Protein AF-A0A914NX41-F1 (afdb_monomer_lite)

pLDDT: mean 85.96, std 14.63, range [36.44, 96.38]

Organism: Meloidogyne incognita (NCBI:txid6306)

Radius of gyration: 15.87 Å; chains: 1; bounding box: 48×32×38 Å

Secondary structure (DSSP, 8-state):
-EEEEE--SSTT-EEEEEE--STTEEEEEEETTEEEEEEEEEEEE-TTSPEEEEEEEEEE-TTHHHHHHHHHHHHHHH------S---

Sequence (88 aa):
MHIFHKVDITEGIVCSSMRHSLASILKVTSKRRFPEFLTFKFGYELPTGETHVSHVHYFILPKAGECAKAVKMAILALKPCAFDRNQS

Foldseek 3Di:
DWDWDDPDPPPDDIDGPDDADLLQFPDWDADPVQRQKIKTWGFDADPVRDTDTDDIDIGRHDPSVVVVVVSVVVSVVVVVDDPDDDDD

Structure (mmCIF, N/CA/C/O backbone):
data_AF-A0A914NX41-F1
#
_entry.id   AF-A0A914NX41-F1
#
loop_
_atom_site.group_PDB
_atom_site.id
_atom_site.type_symbol
_atom_site.label_atom_id
_atom_site.label_alt_id
_atom_site.label_comp_id
_atom_site.label_asym_id
_atom_site.label_entity_id
_atom_site.label_seq_id
_atom_site.pdbx_PDB_ins_code
_atom_site.Cartn_x
_atom_site.Cartn_y
_atom_site.Cartn_z
_atom_site.occupancy
_atom_site.B_iso_or_equiv
_atom_site.auth_seq_id
_atom_site.auth_comp_id
_atom_site.auth_asym_id
_atom_site.auth_atom_id
_atom_site.pdbx_PDB_model_num
ATOM 1 N N . MET A 1 1 ? 2.602 -4.746 3.840 1.00 89.94 1 MET A N 1
ATOM 2 C CA . MET A 1 1 ? 3.266 -4.169 2.655 1.00 89.94 1 MET A CA 1
ATOM 3 C C . MET A 1 1 ? 4.710 -4.633 2.630 1.00 89.94 1 MET A C 1
ATOM 5 O O . MET A 1 1 ? 5.453 -4.341 3.560 1.00 89.94 1 MET A O 1
ATOM 9 N N . HIS A 1 2 ? 5.077 -5.391 1.602 1.00 92.25 2 HIS A N 1
ATOM 10 C CA . HIS A 1 2 ? 6.443 -5.867 1.400 1.00 92.25 2 HIS A CA 1
ATOM 11 C C . HIS A 1 2 ? 7.126 -4.974 0.372 1.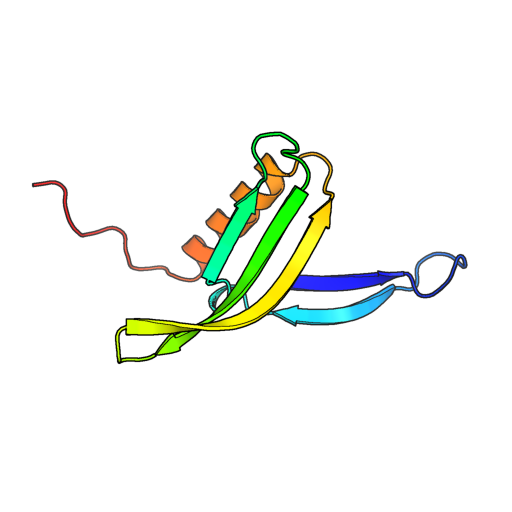00 92.25 2 HIS A C 1
ATOM 13 O O . HIS A 1 2 ? 6.515 -4.628 -0.639 1.00 92.25 2 HIS A O 1
ATOM 19 N N . ILE A 1 3 ? 8.368 -4.597 0.650 1.00 92.50 3 ILE A N 1
ATOM 20 C CA . ILE A 1 3 ? 9.216 -3.850 -0.271 1.00 92.50 3 ILE A CA 1
ATOM 21 C C . ILE A 1 3 ? 10.321 -4.806 -0.698 1.00 92.50 3 ILE A C 1
ATOM 23 O O . ILE A 1 3 ? 11.006 -5.390 0.145 1.00 92.50 3 ILE A O 1
ATOM 27 N N . PHE A 1 4 ? 10.452 -4.991 -2.006 1.00 92.19 4 PHE A N 1
ATOM 28 C CA . PHE A 1 4 ? 11.455 -5.856 -2.603 1.00 92.19 4 PHE A CA 1
ATOM 29 C C . PHE A 1 4 ? 12.406 -5.015 -3.447 1.00 92.19 4 PHE A C 1
ATOM 31 O O . PHE A 1 4 ? 11.964 -4.142 -4.193 1.00 92.19 4 PHE A O 1
ATOM 38 N N . HIS A 1 5 ? 13.702 -5.293 -3.341 1.00 90.38 5 HIS A N 1
ATOM 39 C CA . HIS A 1 5 ? 14.710 -4.748 -4.242 1.00 90.38 5 HIS A CA 1
ATOM 40 C C . HIS A 1 5 ? 15.234 -5.866 -5.138 1.00 90.38 5 HIS A C 1
ATOM 42 O O . HIS A 1 5 ? 15.455 -6.992 -4.686 1.00 90.38 5 HIS A O 1
ATOM 48 N N . LYS A 1 6 ? 15.421 -5.550 -6.419 1.00 88.12 6 LYS A N 1
ATOM 49 C CA . LYS A 1 6 ? 16.103 -6.433 -7.366 1.00 88.12 6 LYS A CA 1
ATOM 50 C C . LYS A 1 6 ? 17.574 -6.523 -6.955 1.00 88.12 6 LYS A C 1
ATOM 52 O O . LYS A 1 6 ? 18.175 -5.485 -6.690 1.00 88.12 6 LYS A O 1
ATOM 57 N N . VAL A 1 7 ? 18.112 -7.739 -6.852 1.00 80.75 7 VAL A N 1
ATOM 58 C CA . VAL A 1 7 ? 19.474 -7.955 -6.3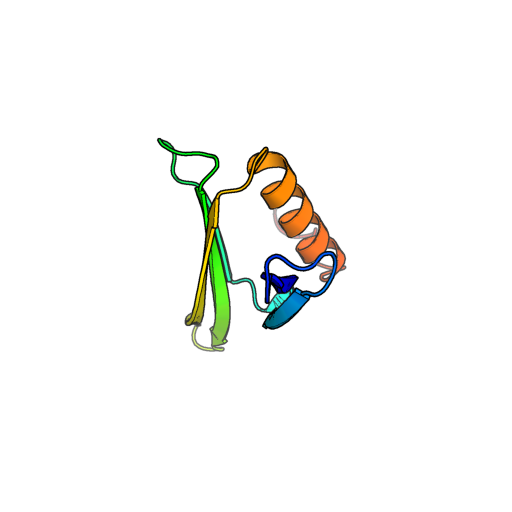27 1.00 80.75 7 VAL A CA 1
ATOM 59 C C . VAL A 1 7 ? 20.529 -8.095 -7.408 1.00 80.75 7 VAL A C 1
ATOM 61 O O . VAL A 1 7 ? 21.661 -7.739 -7.140 1.00 80.75 7 VAL A O 1
ATOM 64 N N . ASP A 1 8 ? 20.164 -8.456 -8.635 1.00 79.00 8 ASP A N 1
ATOM 65 C CA . ASP A 1 8 ? 21.070 -8.420 -9.785 1.00 79.00 8 ASP A CA 1
ATOM 66 C C . ASP A 1 8 ? 20.284 -8.392 -11.095 1.00 79.00 8 ASP A C 1
ATOM 68 O O . ASP A 1 8 ? 19.064 -8.564 -11.107 1.00 79.00 8 ASP A O 1
ATOM 72 N N . ILE A 1 9 ? 20.978 -8.164 -12.214 1.00 65.44 9 ILE A N 1
ATOM 73 C CA . ILE A 1 9 ? 20.394 -8.199 -13.565 1.00 65.44 9 ILE A CA 1
ATOM 74 C C . ILE A 1 9 ? 19.910 -9.617 -13.919 1.00 65.44 9 ILE A C 1
ATOM 76 O O . ILE A 1 9 ? 18.926 -9.737 -14.650 1.00 65.44 9 ILE A O 1
ATOM 80 N N . THR A 1 10 ? 20.540 -10.654 -13.355 1.00 67.56 10 THR A N 1
ATOM 81 C CA . THR A 1 10 ? 20.192 -12.069 -13.538 1.00 67.56 10 THR A CA 1
ATOM 82 C C . THR A 1 10 ? 18.759 -12.338 -13.076 1.00 67.56 10 THR A C 1
ATOM 84 O O . THR A 1 10 ? 18.344 -11.949 -1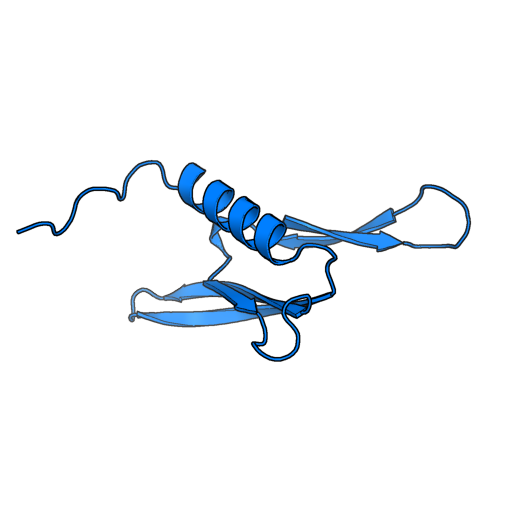1.984 1.00 67.56 10 THR A O 1
ATOM 87 N N . GLU A 1 11 ? 17.967 -12.934 -13.961 1.00 74.38 11 GLU A N 1
ATOM 88 C CA . GLU A 1 11 ? 16.511 -12.834 -13.919 1.00 74.38 11 GLU A CA 1
ATOM 89 C C . GLU A 1 11 ? 15.873 -13.534 -12.706 1.00 74.38 11 GLU A C 1
ATOM 91 O O . GLU A 1 11 ? 16.160 -14.685 -12.392 1.00 74.38 11 GLU A O 1
ATOM 96 N N . GLY A 1 12 ? 14.947 -12.827 -12.047 1.00 77.19 12 GLY A N 1
ATOM 97 C CA . GLY A 1 12 ? 13.952 -13.421 -11.146 1.00 77.19 12 GLY A CA 1
ATOM 98 C C . GLY A 1 12 ? 14.244 -13.373 -9.644 1.00 77.19 12 GLY A C 1
ATOM 99 O O . GLY A 1 12 ? 13.330 -13.638 -8.864 1.00 77.19 12 GLY A O 1
ATOM 100 N N . ILE A 1 13 ? 15.449 -12.996 -9.203 1.00 83.69 13 ILE A N 1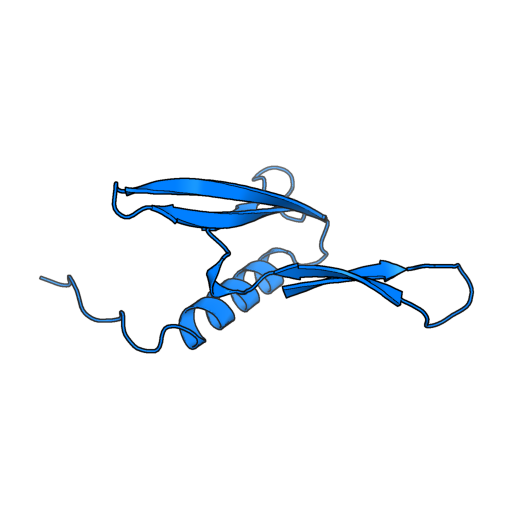
ATOM 101 C CA . ILE A 1 13 ? 15.766 -12.931 -7.766 1.00 83.69 13 ILE A CA 1
ATOM 102 C C . ILE A 1 13 ? 15.520 -11.520 -7.214 1.00 83.69 13 ILE A C 1
ATOM 104 O O . ILE A 1 13 ? 16.099 -10.527 -7.662 1.00 83.69 13 ILE A O 1
ATOM 108 N N . VAL A 1 14 ? 14.666 -11.437 -6.191 1.00 87.75 14 VAL A N 1
ATOM 109 C CA . VAL A 1 14 ? 14.400 -10.212 -5.429 1.00 87.75 14 VAL A CA 1
ATOM 110 C C . VAL A 1 14 ? 14.623 -10.460 -3.943 1.00 87.75 14 VAL A C 1
ATOM 112 O O . VAL A 1 14 ? 14.236 -11.500 -3.411 1.00 87.75 14 VAL A O 1
ATOM 115 N N . CYS A 1 15 ? 15.203 -9.485 -3.250 1.00 87.06 15 CYS A N 1
ATOM 116 C CA . CYS A 1 15 ? 15.349 -9.536 -1.800 1.00 87.06 15 CYS A CA 1
ATOM 117 C C . CYS A 1 15 ? 14.297 -8.666 -1.126 1.00 87.06 15 CYS A C 1
ATOM 119 O O . CYS A 1 15 ? 14.074 -7.513 -1.498 1.00 87.06 15 CYS A O 1
ATOM 121 N N . SER A 1 16 ? 13.659 -9.226 -0.098 1.00 90.62 16 SER A N 1
ATOM 122 C CA . SER A 1 16 ? 12.761 -8.492 0.795 1.00 90.62 16 SER A CA 1
ATOM 123 C C . SER A 1 16 ? 13.585 -7.494 1.599 1.00 90.62 16 SER A C 1
ATOM 125 O O . SER A 1 16 ? 14.236 -7.885 2.563 1.00 90.62 16 SER A O 1
ATOM 127 N N . SER A 1 17 ? 13.529 -6.217 1.238 1.00 87.56 17 SER A N 1
ATOM 128 C CA . SER A 1 17 ? 14.246 -5.169 1.961 1.00 87.56 17 SER A CA 1
ATOM 129 C C . SER A 1 17 ? 13.517 -4.782 3.238 1.00 87.56 17 SER A C 1
ATOM 131 O O . SER A 1 17 ? 14.146 -4.610 4.277 1.00 87.56 17 SER A O 1
ATOM 133 N N . MET A 1 18 ? 12.185 -4.681 3.187 1.00 91.50 18 MET A N 1
ATOM 134 C CA . MET A 1 18 ? 11.381 -4.268 4.335 1.00 91.50 18 MET A CA 1
ATOM 135 C C . MET A 1 18 ? 9.981 -4.869 4.326 1.00 91.50 18 MET A C 1
ATOM 137 O O . MET A 1 18 ? 9.402 -5.173 3.278 1.00 91.50 18 MET A O 1
ATOM 141 N N . ARG A 1 19 ? 9.410 -4.996 5.525 1.00 94.12 19 ARG A N 1
ATOM 142 C CA . ARG A 1 19 ? 8.040 -5.457 5.743 1.00 94.12 19 ARG A CA 1
ATOM 143 C C . ARG A 1 19 ? 7.366 -4.529 6.737 1.00 94.12 19 ARG A C 1
ATOM 145 O O . ARG A 1 19 ? 7.810 -4.413 7.872 1.00 94.12 19 ARG A O 1
ATOM 152 N N . HIS A 1 20 ? 6.282 -3.901 6.304 1.00 94.00 20 HIS A N 1
ATOM 153 C CA . HIS A 1 20 ? 5.455 -3.041 7.147 1.00 94.00 20 HIS A CA 1
ATOM 154 C C . HIS A 1 20 ? 4.065 -3.641 7.299 1.00 94.00 20 HIS A C 1
ATOM 156 O O . HIS A 1 20 ? 3.478 -4.098 6.313 1.00 94.00 20 HIS A O 1
ATOM 162 N N . SER A 1 21 ? 3.511 -3.620 8.509 1.00 93.31 21 SER A N 1
ATOM 163 C CA . SER A 1 21 ? 2.094 -3.934 8.706 1.00 93.31 21 SER A CA 1
ATOM 164 C C . SER A 1 21 ? 1.231 -2.903 7.974 1.00 93.31 21 SER A C 1
ATOM 166 O O . SER A 1 21 ? 1.593 -1.735 7.868 1.00 93.31 21 SER A O 1
ATOM 168 N N . LEU A 1 22 ? 0.072 -3.311 7.458 1.00 92.06 22 LEU A N 1
ATOM 169 C CA . LEU A 1 22 ? -0.883 -2.340 6.916 1.00 92.06 22 LEU A CA 1
ATOM 170 C C . LEU A 1 22 ? -1.471 -1.459 8.028 1.00 92.06 22 LEU A C 1
ATOM 172 O O . LEU A 1 22 ? -1.753 -0.290 7.790 1.00 92.06 22 LEU A O 1
ATOM 176 N N . ALA A 1 23 ? -1.581 -1.989 9.250 1.00 91.25 23 ALA A N 1
ATOM 177 C CA . ALA A 1 23 ? -2.064 -1.240 10.406 1.00 91.25 23 ALA A CA 1
ATOM 178 C C . ALA A 1 23 ? -1.092 -0.142 10.868 1.00 91.25 23 ALA A C 1
ATOM 180 O O . ALA A 1 23 ? -1.530 0.810 11.502 1.00 91.25 23 ALA A O 1
ATOM 181 N N . SER A 1 24 ? 0.202 -0.247 10.535 1.00 94.06 24 SER A N 1
ATOM 182 C CA . SER A 1 24 ? 1.189 0.789 10.862 1.00 94.06 24 SER A CA 1
ATOM 183 C C . SER A 1 24 ? 1.247 1.911 9.826 1.00 94.06 24 SER A C 1
ATOM 185 O O . SER A 1 24 ? 2.036 2.836 9.985 1.00 94.06 24 SER A O 1
ATOM 187 N N . ILE A 1 25 ? 0.448 1.863 8.751 1.00 94.38 25 ILE A N 1
ATOM 188 C CA . ILE A 1 25 ? 0.373 2.962 7.783 1.00 94.38 25 ILE A CA 1
ATOM 189 C C . ILE A 1 25 ? -0.377 4.128 8.422 1.00 94.38 25 ILE A C 1
ATOM 191 O O . ILE A 1 25 ? -1.588 4.073 8.615 1.00 94.38 25 ILE A O 1
ATOM 195 N N . LEU A 1 26 ? 0.350 5.210 8.679 1.00 93.81 26 LEU A N 1
ATOM 196 C CA . LEU A 1 26 ? -0.197 6.451 9.223 1.00 93.81 26 LEU A CA 1
ATOM 197 C C . LEU A 1 26 ? -0.733 7.356 8.113 1.00 93.81 26 LEU A C 1
ATOM 199 O O . LEU A 1 26 ? -1.756 8.019 8.262 1.00 93.81 26 LEU A O 1
ATOM 203 N N . LYS A 1 27 ? -0.021 7.423 6.980 1.00 93.00 27 LYS A N 1
ATOM 204 C CA . LYS A 1 27 ? -0.390 8.321 5.881 1.00 93.00 27 LYS A CA 1
ATOM 205 C C . LYS A 1 27 ? 0.091 7.814 4.529 1.00 93.00 27 LYS A C 1
ATOM 207 O O . LYS A 1 27 ? 1.229 7.369 4.397 1.00 93.00 27 LYS A O 1
ATOM 212 N N . VAL A 1 28 ? -0.757 7.989 3.517 1.00 93.25 28 VAL A N 1
ATOM 213 C CA . VAL A 1 28 ? -0.419 7.824 2.097 1.00 93.25 28 VAL A CA 1
ATOM 214 C C . VAL A 1 28 ? -0.734 9.133 1.381 1.00 93.25 28 VAL A C 1
ATOM 216 O O . VAL A 1 28 ? -1.878 9.587 1.404 1.00 93.25 28 VAL A O 1
ATOM 219 N N . THR A 1 29 ? 0.264 9.765 0.766 1.00 92.69 29 THR A N 1
ATOM 220 C CA . THR A 1 29 ? 0.094 11.047 0.055 1.00 92.69 29 THR A CA 1
ATOM 221 C C . THR A 1 29 ? 0.709 11.005 -1.330 1.00 92.69 29 THR A C 1
ATOM 223 O O . THR A 1 29 ? 1.758 10.393 -1.496 1.00 92.69 29 THR A O 1
ATOM 226 N N . SER A 1 30 ? 0.125 11.729 -2.284 1.00 91.31 30 SER A N 1
ATOM 227 C CA . SER A 1 30 ? 0.742 12.016 -3.581 1.00 91.31 30 SER A CA 1
ATOM 228 C C . SER A 1 30 ? 1.118 13.493 -3.702 1.00 91.31 30 SER A C 1
ATOM 230 O O . SER A 1 30 ? 0.548 14.355 -3.022 1.00 91.31 30 SER A O 1
ATOM 232 N N . LYS A 1 31 ? 2.075 13.815 -4.577 1.00 87.94 31 LYS A N 1
ATOM 233 C CA . LYS A 1 31 ? 2.346 15.209 -4.953 1.00 87.94 31 LYS A CA 1
ATOM 234 C C . LYS A 1 31 ? 1.397 15.641 -6.070 1.00 87.94 31 LYS A C 1
ATOM 236 O O . LYS A 1 31 ? 1.340 15.005 -7.112 1.00 87.94 31 LYS A O 1
ATOM 241 N N . ARG A 1 32 ? 0.728 16.792 -5.915 1.00 85.00 32 ARG A N 1
ATOM 242 C CA . ARG A 1 32 ? -0.206 17.325 -6.933 1.00 85.00 32 ARG A CA 1
ATOM 243 C C . ARG A 1 32 ? 0.436 17.489 -8.315 1.00 85.00 32 ARG A C 1
ATOM 245 O O . ARG A 1 32 ? -0.195 17.186 -9.315 1.00 85.00 32 ARG A O 1
ATOM 252 N N . ARG A 1 33 ? 1.683 17.971 -8.362 1.00 90.81 33 ARG A N 1
ATOM 253 C CA . ARG A 1 33 ? 2.434 18.155 -9.617 1.00 90.81 33 ARG A CA 1
ATOM 254 C C . ARG A 1 33 ? 3.006 16.852 -10.182 1.00 90.81 33 ARG A C 1
ATOM 256 O O . ARG A 1 33 ? 3.374 16.828 -11.345 1.00 90.81 33 ARG A O 1
ATOM 263 N N . PHE A 1 34 ? 3.111 15.802 -9.368 1.00 91.31 34 PHE A N 1
ATOM 264 C CA . PHE A 1 34 ? 3.692 14.527 -9.774 1.00 91.31 34 PHE A CA 1
ATOM 265 C C . PHE A 1 34 ? 2.897 13.380 -9.126 1.00 91.31 34 PHE A C 1
ATOM 267 O O . PHE A 1 34 ? 3.288 12.875 -8.070 1.00 91.31 34 PHE A O 1
ATOM 274 N N . PRO A 1 35 ? 1.726 13.032 -9.700 1.00 89.31 35 PRO A N 1
ATOM 275 C CA . PRO A 1 35 ? 0.765 12.120 -9.077 1.00 89.31 35 PRO A CA 1
ATOM 276 C C . PRO A 1 35 ? 1.295 10.690 -8.943 1.00 89.31 35 PRO A C 1
ATOM 278 O O . PRO A 1 35 ? 0.828 9.962 -8.072 1.00 89.31 35 PRO A O 1
ATOM 281 N N . GLU A 1 36 ? 2.282 10.314 -9.758 1.00 94.88 36 GLU A N 1
ATOM 282 C CA . GLU A 1 36 ? 2.967 9.017 -9.697 1.00 94.88 36 GLU A CA 1
ATOM 283 C C . GLU A 1 36 ? 3.861 8.861 -8.463 1.00 94.88 36 GLU A C 1
ATOM 285 O O . GLU A 1 36 ? 4.198 7.743 -8.079 1.00 94.88 36 GLU A O 1
ATOM 290 N N . PHE A 1 37 ? 4.221 9.969 -7.812 1.00 94.88 37 PHE A N 1
ATOM 291 C CA . PHE A 1 37 ? 5.045 9.961 -6.612 1.00 94.88 37 PHE A CA 1
ATOM 292 C C . PHE A 1 37 ? 4.186 9.818 -5.367 1.00 94.88 37 PHE A C 1
ATOM 294 O O . PHE A 1 37 ? 3.528 10.771 -4.930 1.00 94.88 37 PHE A O 1
ATOM 301 N N . LEU A 1 38 ? 4.230 8.626 -4.784 1.00 95.31 38 LEU A N 1
ATOM 302 C CA . LEU A 1 38 ? 3.592 8.311 -3.520 1.00 95.31 38 LEU A CA 1
ATOM 303 C C . LEU A 1 38 ? 4.594 8.337 -2.374 1.00 95.31 38 LEU A C 1
ATOM 305 O O . LEU A 1 38 ? 5.687 7.781 -2.452 1.00 95.31 38 LEU A O 1
ATOM 309 N N . THR A 1 39 ? 4.149 8.911 -1.265 1.00 95.50 39 THR A N 1
ATOM 310 C CA . THR A 1 39 ? 4.827 8.847 0.023 1.00 95.50 39 THR A CA 1
ATOM 311 C C . THR A 1 39 ? 3.990 8.015 0.979 1.00 95.50 39 THR A C 1
ATOM 313 O O . THR A 1 39 ? 2.817 8.327 1.208 1.00 95.50 39 THR A O 1
ATOM 316 N N . PHE A 1 40 ? 4.612 7.008 1.580 1.00 95.56 40 PHE A N 1
ATOM 317 C CA . PHE A 1 40 ? 4.041 6.203 2.651 1.00 95.56 40 PHE A CA 1
ATOM 318 C C . PHE A 1 40 ? 4.769 6.517 3.951 1.00 95.56 40 PHE A C 1
ATOM 320 O O . PHE A 1 40 ? 5.993 6.402 4.024 1.00 95.56 40 PHE A O 1
ATOM 327 N N . LYS A 1 41 ? 4.018 6.914 4.976 1.00 96.00 41 LYS A N 1
ATOM 328 C CA . LYS A 1 41 ? 4.531 7.086 6.337 1.00 96.00 41 LYS A CA 1
ATOM 329 C C . LYS A 1 41 ? 4.005 5.961 7.211 1.00 96.00 41 LYS A C 1
ATOM 331 O O . LYS A 1 41 ? 2.793 5.738 7.254 1.00 96.00 41 LYS A O 1
ATOM 336 N N . PHE A 1 42 ? 4.914 5.299 7.910 1.00 95.69 42 PHE A N 1
ATOM 337 C CA . PHE A 1 42 ? 4.624 4.200 8.818 1.00 95.69 42 PHE A CA 1
ATOM 338 C C . PHE A 1 42 ? 5.005 4.564 10.247 1.00 95.69 42 PHE A C 1
ATOM 340 O O . PHE A 1 42 ? 5.964 5.307 10.463 1.00 95.69 42 PHE A O 1
ATOM 347 N N . GLY A 1 43 ? 4.287 4.007 11.213 1.00 95.12 43 GLY A N 1
ATOM 348 C CA . GLY A 1 43 ? 4.514 4.241 12.628 1.00 95.12 43 GLY A CA 1
ATOM 349 C C . GLY A 1 43 ? 3.307 3.844 13.466 1.00 95.12 43 GLY A C 1
ATOM 350 O O . GLY A 1 43 ? 2.584 2.912 13.109 1.00 95.12 43 GLY A O 1
ATOM 351 N N . TYR A 1 44 ? 3.108 4.543 14.576 1.00 93.69 44 TYR A N 1
ATOM 352 C CA . TYR A 1 44 ? 2.027 4.283 15.521 1.00 93.69 44 TYR A CA 1
ATOM 353 C C . TYR A 1 44 ? 1.559 5.578 16.185 1.00 93.69 44 TYR A C 1
ATOM 355 O O . TYR A 1 44 ? 2.276 6.579 16.221 1.00 93.69 44 TYR A O 1
ATOM 363 N N . GLU A 1 45 ? 0.339 5.550 16.702 1.00 91.56 45 GLU A N 1
ATOM 364 C CA . GLU A 1 45 ? -0.222 6.623 17.516 1.00 91.56 45 GLU A CA 1
ATOM 365 C C . GLU A 1 45 ? -0.069 6.256 18.990 1.00 91.56 45 GLU A C 1
ATOM 367 O O . GLU A 1 45 ? -0.332 5.122 19.398 1.00 91.56 45 GLU A O 1
ATOM 372 N N . LEU A 1 46 ? 0.412 7.208 19.780 1.00 91.31 46 LEU A N 1
ATOM 373 C CA . LEU A 1 46 ? 0.513 7.089 21.225 1.00 91.31 46 LEU A CA 1
ATOM 374 C C . LEU A 1 46 ? -0.853 7.387 21.863 1.00 91.31 46 LEU A C 1
ATOM 376 O O . LEU A 1 46 ? -1.628 8.172 21.312 1.00 91.31 46 LEU A O 1
ATOM 380 N N . PRO A 1 47 ? -1.144 6.850 23.063 1.00 89.62 47 PRO A N 1
ATOM 381 C CA . PRO A 1 47 ? -2.372 7.172 23.799 1.00 89.62 47 PRO A CA 1
ATOM 382 C C . PRO A 1 47 ? -2.551 8.670 24.093 1.00 89.62 47 PRO A C 1
ATOM 384 O O . PRO A 1 47 ? -3.663 9.125 24.327 1.00 89.62 47 PRO A O 1
ATOM 387 N N . THR A 1 48 ? -1.460 9.439 24.061 1.00 91.44 48 THR A N 1
ATOM 388 C CA . THR A 1 48 ? -1.440 10.903 24.199 1.00 91.44 48 THR A CA 1
ATOM 389 C C . THR A 1 48 ? -2.000 11.640 22.976 1.00 91.44 48 THR A C 1
ATOM 391 O O . THR A 1 48 ? -2.135 12.859 23.015 1.00 91.44 48 THR A O 1
ATOM 394 N N . GLY A 1 49 ? -2.316 10.927 21.889 1.00 87.00 49 GLY A N 1
ATOM 395 C CA . GLY A 1 49 ? -2.745 11.497 20.610 1.00 87.00 49 GLY A CA 1
ATOM 396 C C . GLY A 1 49 ? -1.588 11.899 19.692 1.00 87.00 49 GLY A C 1
ATOM 397 O O . GLY A 1 49 ? -1.819 12.332 18.565 1.00 87.00 49 GLY A O 1
ATOM 398 N N . GLU A 1 50 ? -0.339 11.742 20.136 1.00 91.56 50 GLU A N 1
ATOM 399 C CA . GLU A 1 50 ? 0.835 12.022 19.314 1.00 91.56 50 GLU A CA 1
ATOM 400 C C . GLU A 1 50 ? 1.115 10.887 18.328 1.00 91.56 50 GLU A C 1
ATOM 402 O O . GLU A 1 50 ? 1.099 9.704 18.671 1.00 91.56 50 GLU A O 1
ATOM 407 N N . THR A 1 51 ? 1.431 11.241 17.084 1.00 93.38 51 THR A N 1
ATOM 408 C CA . THR A 1 51 ? 1.813 10.270 16.059 1.00 93.38 51 THR A CA 1
ATOM 409 C C . THR A 1 51 ? 3.331 10.149 15.969 1.00 93.38 51 THR A C 1
ATOM 411 O O . THR A 1 51 ? 4.016 11.108 15.608 1.00 93.38 51 THR A O 1
ATOM 414 N N . HIS A 1 52 ? 3.865 8.951 16.197 1.00 95.50 52 HIS A N 1
ATOM 415 C CA . HIS A 1 52 ? 5.280 8.659 16.000 1.00 95.50 52 HIS A CA 1
ATOM 416 C C . HIS A 1 52 ? 5.514 8.014 14.630 1.00 95.50 52 HIS A C 1
ATOM 418 O O . HIS A 1 52 ? 4.982 6.945 14.337 1.00 95.50 52 HIS A O 1
ATOM 424 N N . VAL A 1 53 ? 6.330 8.651 13.785 1.00 96.38 53 VAL A N 1
ATOM 425 C CA . VAL A 1 53 ? 6.687 8.142 12.452 1.00 96.38 53 VAL A CA 1
ATOM 426 C C . VAL A 1 53 ? 8.003 7.380 12.534 1.00 96.38 53 VAL A C 1
ATOM 428 O O . VAL A 1 53 ? 9.054 7.980 12.728 1.00 96.38 53 VAL A O 1
ATOM 431 N N . SER A 1 54 ? 7.954 6.069 12.317 1.00 95.56 54 SER A N 1
ATOM 432 C CA . SER A 1 54 ? 9.141 5.212 12.346 1.00 95.56 54 SER A CA 1
ATOM 433 C C . SER A 1 54 ? 9.828 5.112 10.984 1.00 95.56 54 SER A C 1
ATOM 435 O O . SER A 1 54 ? 11.048 5.031 10.924 1.00 95.56 54 SER A O 1
ATOM 437 N N . HIS A 1 55 ? 9.067 5.075 9.882 1.00 95.44 55 HIS A N 1
ATOM 438 C CA . HIS A 1 55 ? 9.629 4.906 8.535 1.00 95.44 55 HIS A CA 1
ATOM 439 C C . HIS A 1 55 ? 8.884 5.750 7.504 1.00 95.44 55 HIS A C 1
ATOM 441 O O . HIS A 1 55 ? 7.661 5.899 7.564 1.00 95.44 55 HIS A O 1
ATOM 447 N N . VAL A 1 56 ? 9.617 6.250 6.510 1.00 95.94 56 VAL A N 1
ATOM 448 C CA . VAL A 1 56 ? 9.051 6.956 5.357 1.00 95.94 56 VAL A CA 1
ATOM 449 C C . VAL A 1 56 ? 9.602 6.340 4.081 1.00 95.94 56 VAL A C 1
ATOM 451 O O . VAL A 1 56 ? 10.814 6.263 3.908 1.00 95.94 56 VAL A O 1
ATOM 454 N N . HIS A 1 57 ? 8.703 5.923 3.194 1.00 95.31 57 HIS A N 1
ATOM 455 C CA . HIS A 1 57 ? 9.039 5.342 1.897 1.00 95.31 57 HIS A CA 1
ATOM 456 C C . HIS A 1 57 ? 8.477 6.182 0.763 1.00 95.31 57 HIS A C 1
ATOM 458 O O . HIS A 1 57 ? 7.334 6.644 0.829 1.00 95.31 57 HIS A O 1
ATOM 464 N N . TYR A 1 58 ? 9.279 6.347 -0.282 1.00 94.50 58 TYR A N 1
ATOM 465 C CA . TYR A 1 58 ? 8.922 7.083 -1.487 1.00 94.50 58 TYR A CA 1
ATOM 466 C C . TYR A 1 58 ? 8.925 6.130 -2.674 1.00 94.50 58 TYR A C 1
ATOM 468 O O . TYR A 1 58 ? 9.900 5.413 -2.888 1.00 94.50 58 TYR A O 1
ATOM 476 N N . PHE A 1 59 ? 7.846 6.142 -3.451 1.00 93.81 59 PHE A N 1
ATOM 477 C CA . PHE A 1 59 ? 7.711 5.313 -4.642 1.00 93.81 59 PHE A CA 1
ATOM 478 C C . PHE A 1 59 ? 7.255 6.151 -5.822 1.00 93.81 59 PHE A C 1
ATOM 480 O O . PHE A 1 59 ? 6.388 7.013 -5.680 1.00 93.81 59 PHE A O 1
ATOM 487 N N . ILE A 1 60 ? 7.807 5.845 -6.990 1.00 94.44 60 ILE A N 1
ATOM 488 C CA . ILE A 1 60 ? 7.284 6.296 -8.275 1.00 94.44 60 ILE A CA 1
ATOM 489 C C . ILE A 1 60 ? 6.582 5.088 -8.878 1.00 94.44 60 ILE A C 1
ATOM 491 O O . ILE A 1 60 ? 7.230 4.078 -9.150 1.00 94.44 60 ILE A O 1
ATOM 495 N N . LEU A 1 61 ? 5.259 5.161 -9.004 1.00 92.56 61 LEU A N 1
ATOM 496 C CA . LEU A 1 61 ? 4.443 4.049 -9.480 1.00 92.56 61 LEU A CA 1
ATOM 497 C C . LEU A 1 61 ? 3.616 4.471 -10.695 1.00 92.56 61 LEU A C 1
ATOM 499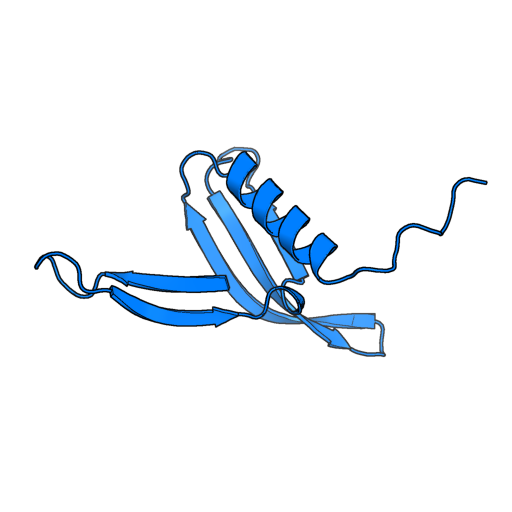 O O . LEU A 1 61 ? 2.887 5.468 -10.602 1.00 92.56 61 LEU A O 1
ATOM 503 N N . PRO A 1 62 ? 3.621 3.675 -11.781 1.00 89.88 62 PRO A N 1
ATOM 504 C CA . PRO A 1 62 ? 2.603 3.822 -12.806 1.00 89.88 62 PRO A CA 1
ATOM 505 C C . PRO A 1 62 ? 1.236 3.559 -12.163 1.00 89.88 62 PRO A C 1
ATOM 507 O O . PRO A 1 62 ? 1.079 2.640 -11.356 1.00 89.88 62 PRO A O 1
ATOM 510 N N . LYS A 1 63 ? 0.238 4.386 -12.492 1.00 90.31 63 LYS A N 1
ATOM 511 C CA . LYS A 1 63 ? -1.123 4.302 -11.922 1.00 90.31 63 LYS A CA 1
ATOM 512 C C . LYS A 1 63 ? -1.179 4.415 -10.388 1.00 90.31 63 LYS A C 1
ATOM 514 O O . LYS A 1 63 ? -1.994 3.767 -9.730 1.00 90.31 63 LYS A O 1
ATOM 519 N N . ALA A 1 64 ? -0.376 5.303 -9.802 1.00 93.00 64 ALA A N 1
ATOM 520 C CA . ALA A 1 64 ? -0.348 5.562 -8.358 1.00 93.00 64 ALA A CA 1
ATOM 521 C C . ALA A 1 64 ? -1.731 5.747 -7.689 1.00 93.00 64 ALA A C 1
ATOM 523 O O . ALA A 1 64 ? -1.914 5.352 -6.536 1.00 93.00 64 ALA A O 1
ATOM 524 N N . GLY A 1 65 ? -2.723 6.302 -8.397 1.00 91.19 65 GLY A N 1
ATOM 525 C CA . GLY A 1 65 ? -4.095 6.434 -7.893 1.00 91.19 65 GLY A CA 1
ATOM 526 C C . GLY A 1 65 ? -4.766 5.090 -7.578 1.00 91.19 65 GLY A C 1
ATOM 527 O O . GLY A 1 65 ? -5.370 4.941 -6.513 1.00 91.19 65 GLY A O 1
ATOM 528 N N . GLU A 1 66 ? -4.614 4.098 -8.459 1.00 94.00 66 GLU A N 1
ATOM 529 C CA . GLU A 1 66 ? -5.141 2.742 -8.258 1.00 94.00 66 GLU A CA 1
ATOM 530 C C . GLU A 1 66 ? -4.418 2.049 -7.097 1.00 94.00 66 GLU A C 1
ATOM 532 O O . GLU A 1 66 ? -5.073 1.500 -6.209 1.00 94.00 66 GLU A O 1
ATOM 537 N N . CYS A 1 67 ? -3.086 2.165 -7.027 1.00 92.44 67 CYS A N 1
ATOM 538 C CA . CYS A 1 67 ? -2.305 1.634 -5.906 1.00 92.44 67 CYS A CA 1
ATOM 539 C C . CYS A 1 67 ? -2.739 2.235 -4.563 1.00 92.44 67 CYS A C 1
ATOM 541 O O . CYS A 1 67 ? -2.993 1.504 -3.605 1.00 92.44 67 CYS A O 1
ATOM 543 N N . ALA A 1 68 ? -2.869 3.562 -4.480 1.00 92.69 68 ALA A N 1
ATOM 544 C CA . ALA A 1 68 ? -3.294 4.231 -3.254 1.00 92.69 68 ALA A CA 1
ATOM 545 C C . ALA A 1 68 ? -4.720 3.825 -2.843 1.00 92.69 68 ALA A C 1
ATOM 547 O O . ALA A 1 68 ? -4.999 3.685 -1.649 1.00 92.69 68 ALA A O 1
ATOM 548 N N . LYS A 1 69 ? -5.620 3.615 -3.814 1.00 93.19 69 LYS A N 1
ATOM 549 C CA . LYS A 1 69 ? -6.970 3.092 -3.565 1.00 93.19 69 LYS A CA 1
ATOM 550 C C . LYS A 1 69 ? -6.912 1.667 -3.014 1.00 93.19 69 LYS A C 1
ATOM 552 O O . LYS A 1 69 ? -7.525 1.412 -1.982 1.00 93.19 69 LYS A O 1
ATOM 557 N N . ALA A 1 70 ? -6.149 0.775 -3.641 1.00 93.31 70 ALA A N 1
ATOM 558 C CA . ALA A 1 70 ? -6.007 -0.613 -3.205 1.00 93.31 70 ALA A CA 1
ATOM 559 C C . ALA A 1 70 ? -5.445 -0.717 -1.778 1.00 93.31 70 ALA A C 1
ATOM 561 O O . ALA A 1 70 ? -5.998 -1.442 -0.954 1.00 93.31 70 ALA A O 1
ATOM 562 N N . VAL A 1 71 ? -4.410 0.066 -1.447 1.00 92.81 71 VAL A N 1
ATOM 563 C CA . VAL A 1 71 ? -3.853 0.091 -0.085 1.00 92.81 71 VAL A CA 1
ATOM 564 C C . VAL A 1 71 ? -4.883 0.589 0.927 1.00 92.81 71 VAL A C 1
ATOM 566 O O . VAL A 1 71 ? -5.054 -0.036 1.970 1.00 92.81 71 VAL A O 1
ATOM 569 N N . LYS A 1 72 ? -5.610 1.673 0.621 1.00 91.06 72 LYS A N 1
ATOM 570 C CA . LYS A 1 72 ? -6.679 2.170 1.501 1.00 91.06 72 LYS A CA 1
ATOM 571 C C . LYS A 1 72 ? -7.763 1.119 1.732 1.00 91.06 72 LYS A C 1
ATOM 573 O O . LYS A 1 72 ? -8.136 0.889 2.877 1.00 91.06 72 LYS A O 1
ATOM 578 N N . MET A 1 73 ? -8.221 0.452 0.673 1.00 92.94 73 MET A N 1
ATOM 579 C CA . MET A 1 73 ? -9.213 -0.621 0.782 1.00 92.94 73 MET A CA 1
ATOM 580 C C . MET A 1 73 ? -8.703 -1.787 1.631 1.00 92.94 73 MET A C 1
ATOM 582 O O . MET A 1 73 ? -9.440 -2.288 2.472 1.00 92.94 73 MET A O 1
ATOM 586 N N . ALA A 1 74 ? -7.437 -2.178 1.471 1.00 91.88 74 ALA A N 1
ATOM 587 C CA . ALA A 1 74 ? -6.834 -3.235 2.276 1.00 91.88 74 ALA A CA 1
ATOM 588 C C . ALA A 1 74 ? -6.735 -2.852 3.764 1.00 91.88 74 ALA A C 1
ATOM 590 O O . ALA A 1 74 ? -7.019 -3.678 4.625 1.00 91.88 74 ALA A O 1
ATOM 591 N N . ILE A 1 75 ? -6.386 -1.600 4.085 1.00 90.81 75 ILE A N 1
ATOM 592 C CA . ILE A 1 75 ? -6.378 -1.106 5.474 1.00 90.81 75 ILE A CA 1
ATOM 593 C C . ILE A 1 75 ? -7.793 -1.130 6.068 1.00 90.81 75 ILE A C 1
ATOM 595 O O . ILE A 1 75 ? -7.963 -1.555 7.209 1.00 90.81 75 ILE A O 1
ATOM 599 N N . LEU A 1 76 ? -8.802 -0.694 5.307 1.00 88.81 76 LEU A N 1
ATOM 600 C CA . LEU A 1 76 ? -10.199 -0.708 5.750 1.00 88.81 76 LEU A CA 1
ATOM 601 C C . LEU A 1 76 ? -10.703 -2.133 5.990 1.00 88.81 76 LEU A C 1
ATOM 603 O O . LEU A 1 76 ? -11.323 -2.387 7.015 1.00 88.81 76 LEU A O 1
ATOM 607 N N . ALA A 1 77 ? -10.374 -3.075 5.105 1.00 89.38 77 ALA A N 1
ATOM 608 C CA . ALA A 1 77 ? -10.744 -4.479 5.270 1.00 89.38 77 ALA A CA 1
ATOM 609 C C . ALA A 1 77 ? -10.154 -5.109 6.547 1.00 89.38 77 ALA A C 1
ATOM 611 O O . ALA A 1 77 ? -10.764 -5.997 7.134 1.00 89.38 77 ALA A O 1
ATOM 612 N N . LEU A 1 78 ? -8.990 -4.633 7.008 1.00 84.62 78 LEU A N 1
ATOM 613 C CA . LEU A 1 78 ? -8.371 -5.079 8.261 1.00 84.62 78 LEU A CA 1
ATOM 614 C C . LEU A 1 78 ? -9.005 -4.476 9.520 1.00 84.62 78 LEU A C 1
ATOM 616 O O . LEU A 1 78 ? -8.759 -4.979 10.615 1.00 84.62 78 LEU A O 1
ATOM 620 N N . LYS A 1 79 ? -9.801 -3.410 9.390 1.00 71.38 79 LYS A N 1
ATOM 621 C CA . LYS A 1 79 ? -10.572 -2.808 10.484 1.00 71.38 79 LYS A CA 1
ATOM 622 C C . LYS A 1 79 ? -12.064 -3.077 10.252 1.00 71.38 79 LYS A C 1
ATOM 624 O O . LYS A 1 79 ? -12.776 -2.165 9.839 1.00 71.38 79 LYS A O 1
ATOM 629 N N . PRO A 1 80 ? -12.569 -4.294 10.530 1.00 55.41 80 PRO A N 1
ATOM 630 C CA . PRO A 1 80 ? -13.959 -4.645 10.244 1.00 55.41 80 PRO A CA 1
ATOM 631 C C . PRO A 1 80 ? -15.036 -3.870 11.034 1.00 55.41 80 PRO A C 1
ATOM 633 O O . PRO A 1 80 ? -16.210 -4.100 10.783 1.00 55.41 80 PRO A O 1
ATOM 636 N N . CYS A 1 81 ? -14.707 -2.912 11.911 1.00 54.06 81 CYS A N 1
ATOM 637 C CA . CYS A 1 81 ? -15.706 -2.116 12.640 1.00 54.06 81 CYS A CA 1
ATOM 638 C C . CYS A 1 81 ? -15.261 -0.654 12.833 1.00 54.06 81 CYS A C 1
ATOM 640 O O . CYS A 1 81 ? -14.615 -0.333 13.828 1.00 54.06 81 CYS A O 1
ATOM 642 N N . ALA A 1 82 ? -15.606 0.247 11.907 1.00 51.25 82 ALA A N 1
ATOM 643 C CA . ALA A 1 82 ? -15.592 1.701 12.150 1.00 51.25 82 ALA A CA 1
ATOM 644 C C . ALA A 1 82 ? -16.518 2.486 11.194 1.00 51.25 82 ALA A C 1
ATOM 646 O O . ALA A 1 82 ? -16.253 3.649 10.899 1.00 51.25 82 ALA A O 1
ATOM 647 N N . PHE A 1 83 ? -17.587 1.863 10.691 1.00 49.09 83 PHE A N 1
ATOM 648 C CA . PHE A 1 83 ? -18.624 2.545 9.910 1.00 49.09 83 PHE A CA 1
ATOM 649 C C . PHE A 1 83 ? -19.893 2.702 10.752 1.00 49.09 83 PHE A C 1
ATOM 651 O O . PHE A 1 83 ? -20.933 2.158 10.432 1.00 49.09 83 PHE A O 1
ATOM 658 N N . ASP A 1 84 ? -19.769 3.414 11.870 1.00 46.94 84 ASP A N 1
ATOM 659 C CA . ASP A 1 84 ? -20.906 4.055 12.530 1.00 46.94 84 ASP A CA 1
ATOM 660 C C . ASP A 1 84 ? -20.365 5.118 13.483 1.00 46.94 84 ASP A C 1
ATOM 662 O O . ASP A 1 84 ? -19.937 4.831 14.603 1.00 46.94 84 ASP A O 1
ATOM 666 N N . ARG A 1 85 ? -20.268 6.351 12.989 1.00 46.25 85 ARG A N 1
ATOM 667 C CA . ARG A 1 85 ? -20.431 7.564 13.793 1.00 46.25 85 ARG A CA 1
ATOM 668 C C . ARG A 1 85 ? -20.494 8.774 12.863 1.00 46.25 85 ARG A C 1
ATOM 670 O O . ARG A 1 85 ? -19.506 9.119 12.220 1.00 46.25 85 ARG A O 1
ATOM 677 N N . ASN A 1 86 ? -21.667 9.408 12.885 1.00 41.72 86 ASN A N 1
ATOM 678 C CA . ASN A 1 86 ? -21.990 10.767 12.437 1.00 41.72 86 ASN A CA 1
ATOM 679 C C . ASN A 1 86 ? -22.518 10.926 10.998 1.00 41.72 86 ASN A C 1
ATOM 681 O O . ASN A 1 86 ? -21.904 11.579 10.157 1.00 41.72 86 ASN A O 1
ATOM 685 N N . GLN A 1 87 ? -23.729 10.411 10.762 1.00 38.16 87 GLN A N 1
ATOM 686 C CA . GLN A 1 87 ? -24.783 11.195 10.106 1.00 38.16 87 GLN A CA 1
ATOM 687 C C . GLN A 1 87 ? -25.859 11.497 11.158 1.00 38.16 87 GLN A C 1
ATOM 689 O O . GLN A 1 87 ? -26.647 10.619 11.500 1.00 38.16 87 GLN A O 1
ATOM 694 N N . SER A 1 88 ? -25.844 12.715 11.690 1.00 36.44 88 SER A N 1
ATOM 695 C CA . SER A 1 88 ? -26.947 13.354 12.420 1.00 36.44 88 SER A CA 1
ATOM 696 C C . SER A 1 88 ? -26.658 14.841 12.506 1.00 36.44 88 SER A C 1
ATOM 698 O O . SER A 1 88 ? -2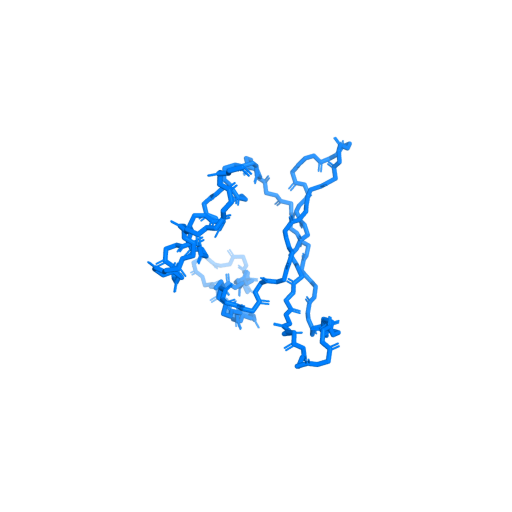5.542 15.151 12.988 1.00 36.44 88 SER A O 1
#